Protein AF-A0A7S9PZR8-F1 (afdb_monomer_lite)

Sequence (77 aa):
MTQHSNHKSKTPKGKPSGTERGGNGLKEVTRDDEVNEALEREYLDDEGQPDENVNMRHENRNTDKGRRDQGEDTTLI

pLDDT: mean 70.64, std 12.39, range [39.09, 91.5]

Foldseek 3Di:
DDDDDPPPPPPPPDDPPDPPPPPVDPPPPPPPVVVVVVVQVVQADPVSHGDPPDDPDDDDPCPCPCCVVVVVPPPDD

Secondary structure (DSSP, 8-state):
-------------PPPS-TT-----S------HHHHHHHHHHHB-TTSSBPTTS--S---TTTTTTTTTTT------

Organism: NCBI:txid2789740

Structure (mmCIF, N/CA/C/O backbone):
data_AF-A0A7S9PZR8-F1
#
_entry.id   AF-A0A7S9PZR8-F1
#
loop_
_atom_site.group_PDB
_atom_site.id
_atom_site.type_symbol
_atom_site.label_atom_id
_atom_site.label_alt_id
_atom_site.label_comp_id
_atom_site.label_asym_id
_atom_site.label_entity_id
_atom_site.label_seq_id
_atom_site.pdbx_PDB_ins_code
_atom_site.Cartn_x
_atom_site.Cartn_y
_atom_site.Cartn_z
_atom_site.occupancy
_atom_site.B_iso_or_equiv
_atom_site.auth_seq_id
_atom_site.auth_comp_id
_atom_site.auth_asym_id
_atom_site.auth_atom_id
_atom_site.pdbx_PDB_model_num
ATOM 1 N N . MET A 1 1 ? 16.772 27.693 55.109 1.00 42.88 1 MET A N 1
ATOM 2 C CA . MET A 1 1 ? 17.957 27.343 54.295 1.00 42.88 1 MET A CA 1
ATOM 3 C C . MET A 1 1 ? 17.718 25.960 53.714 1.00 42.88 1 MET A C 1
ATOM 5 O O . MET A 1 1 ? 17.963 24.969 54.388 1.00 42.88 1 MET A O 1
ATOM 9 N N . THR A 1 2 ? 17.127 25.891 52.525 1.00 51.03 2 THR A N 1
ATOM 10 C CA . THR A 1 2 ? 16.738 24.624 51.891 1.00 51.03 2 THR A CA 1
ATOM 11 C C . THR A 1 2 ? 17.934 24.105 51.096 1.00 51.03 2 THR A C 1
ATOM 13 O O . THR A 1 2 ? 18.379 24.759 50.157 1.00 51.03 2 THR A O 1
ATOM 16 N N . GLN A 1 3 ? 18.519 22.981 51.515 1.00 54.19 3 GLN A N 1
ATOM 17 C CA . GLN A 1 3 ? 19.642 22.369 50.806 1.00 54.19 3 GLN A CA 1
ATOM 18 C C . GLN A 1 3 ? 19.124 21.629 49.568 1.00 54.19 3 GLN A C 1
ATOM 20 O O . GLN A 1 3 ? 18.448 20.610 49.681 1.00 54.19 3 GLN A O 1
ATOM 25 N N . HIS A 1 4 ? 19.440 22.137 48.379 1.00 52.31 4 HIS A N 1
ATOM 26 C CA . HIS A 1 4 ? 19.191 21.432 47.125 1.00 52.31 4 HIS A CA 1
ATOM 27 C C . HIS A 1 4 ? 20.336 20.445 46.877 1.00 52.31 4 HIS A C 1
ATOM 29 O O . HIS A 1 4 ? 21.478 20.849 46.656 1.00 52.31 4 HIS A O 1
ATOM 35 N N . SER A 1 5 ? 20.051 19.142 46.947 1.00 58.94 5 SER A N 1
ATOM 36 C CA . SER A 1 5 ? 21.037 18.117 46.611 1.00 58.94 5 SER A CA 1
ATOM 37 C C . SER A 1 5 ? 21.188 18.045 45.084 1.00 58.94 5 SER A C 1
ATOM 39 O O . SER A 1 5 ? 20.238 17.792 44.346 1.00 58.94 5 SER A O 1
ATOM 41 N N . ASN A 1 6 ? 22.403 18.295 44.588 1.00 61.16 6 ASN A N 1
ATOM 42 C CA . ASN A 1 6 ? 22.771 18.155 43.175 1.00 61.16 6 ASN A CA 1
ATOM 43 C C . ASN A 1 6 ? 23.010 16.678 42.819 1.00 61.16 6 ASN A C 1
ATOM 45 O O . ASN A 1 6 ? 24.066 16.310 42.296 1.00 61.16 6 ASN A O 1
ATOM 49 N N . HIS A 1 7 ? 22.057 15.795 43.117 1.00 60.25 7 HIS A N 1
ATOM 50 C CA . HIS A 1 7 ? 22.152 14.413 42.663 1.00 60.25 7 HIS A CA 1
ATOM 51 C C . HIS A 1 7 ? 21.746 14.347 41.186 1.00 60.25 7 HIS A C 1
ATOM 53 O O . HIS A 1 7 ? 20.597 14.090 40.837 1.00 60.25 7 HIS A O 1
ATOM 59 N N . LYS A 1 8 ? 22.712 14.622 40.295 1.00 62.22 8 LYS A N 1
ATOM 60 C CA . LYS A 1 8 ? 22.615 14.261 38.874 1.00 62.22 8 LYS A CA 1
ATOM 61 C C . LYS A 1 8 ? 22.246 12.781 38.817 1.00 62.22 8 LYS A C 1
ATOM 63 O O . LYS A 1 8 ? 23.064 11.941 39.191 1.00 62.22 8 LYS A O 1
ATOM 68 N N . SER A 1 9 ? 21.026 12.484 38.369 1.00 65.38 9 SER A N 1
ATOM 69 C CA . SER A 1 9 ? 20.596 11.127 38.040 1.00 65.38 9 SER A CA 1
ATOM 70 C C . SER A 1 9 ? 21.670 10.505 37.153 1.00 65.38 9 SER A C 1
ATOM 72 O O . SER A 1 9 ? 21.904 10.956 36.029 1.00 65.38 9 SER A O 1
ATOM 74 N N . LYS A 1 10 ? 22.397 9.522 37.692 1.00 66.94 10 LYS A N 1
ATOM 75 C CA . LYS A 1 10 ? 23.287 8.674 36.905 1.00 66.94 10 LYS A CA 1
ATOM 76 C C . LYS A 1 10 ? 22.379 7.747 36.112 1.00 66.94 10 LYS A C 1
ATOM 78 O O . LYS A 1 10 ? 22.221 6.586 36.473 1.00 66.94 10 LYS A O 1
ATOM 83 N N . THR A 1 11 ? 21.750 8.258 35.056 1.00 67.81 11 THR A N 1
ATOM 84 C CA . THR A 1 11 ? 21.179 7.379 34.043 1.00 67.81 11 THR A CA 1
ATOM 85 C C . THR A 1 11 ? 22.308 6.448 33.609 1.00 67.81 11 THR A C 1
ATOM 87 O O . THR A 1 11 ? 23.382 6.941 33.235 1.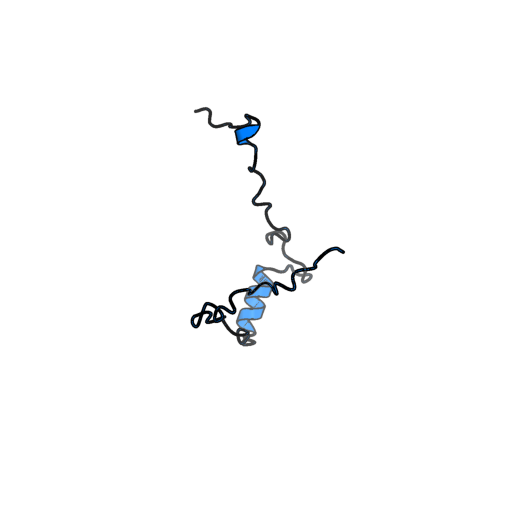00 67.81 11 THR A O 1
ATOM 90 N N . PRO A 1 12 ? 22.142 5.120 33.730 1.00 65.88 12 PRO A N 1
ATOM 91 C CA . PRO A 1 12 ? 23.163 4.205 33.273 1.00 65.88 12 PRO A CA 1
ATOM 92 C C . PRO A 1 12 ? 23.372 4.502 31.792 1.00 65.88 12 PRO A C 1
ATOM 94 O O . PRO A 1 12 ? 22.449 4.364 30.991 1.00 65.88 12 PRO A O 1
ATOM 97 N N . LYS A 1 13 ? 24.576 4.950 31.423 1.00 64.00 13 LYS A N 1
ATOM 98 C CA . LYS A 1 13 ? 24.993 5.022 30.023 1.00 64.00 13 LYS A CA 1
ATOM 99 C C . LYS A 1 13 ? 25.231 3.590 29.549 1.00 64.00 13 LYS A C 1
ATOM 101 O O . LYS A 1 13 ? 26.370 3.163 29.384 1.00 64.00 13 LYS A O 1
ATOM 106 N N . GLY A 1 14 ? 24.153 2.816 29.443 1.00 59.47 14 GLY A N 1
ATOM 107 C CA . GLY A 1 14 ? 24.184 1.504 28.823 1.00 59.47 14 GLY A CA 1
ATOM 108 C C . GLY A 1 14 ? 24.709 1.664 27.403 1.00 59.47 14 GLY A C 1
ATOM 109 O O . GLY A 1 14 ? 24.324 2.600 26.699 1.00 59.47 14 GLY A O 1
ATOM 110 N N . LYS A 1 15 ? 25.619 0.777 26.992 1.00 66.81 15 LYS A N 1
ATOM 111 C CA . LYS A 1 15 ? 25.975 0.645 25.577 1.00 66.81 15 LYS A CA 1
ATOM 112 C C . LYS A 1 15 ? 24.669 0.429 24.794 1.00 66.81 15 LYS A C 1
ATOM 114 O O . LYS A 1 15 ? 23.807 -0.282 25.315 1.00 66.81 15 LYS A O 1
ATOM 119 N N . PRO A 1 16 ? 24.486 1.029 23.604 1.00 64.38 16 PRO A N 1
ATOM 120 C CA . PRO A 1 16 ? 23.303 0.759 22.801 1.00 64.38 16 PRO A CA 1
ATOM 121 C C . PRO A 1 16 ? 23.174 -0.756 22.626 1.00 64.38 16 PRO A C 1
ATOM 123 O O . PRO A 1 16 ? 24.082 -1.420 22.129 1.00 64.38 16 PRO A O 1
ATOM 126 N N . SER A 1 17 ? 22.076 -1.302 23.143 1.00 62.25 17 SER A N 1
ATOM 127 C CA . SER A 1 17 ? 21.726 -2.707 22.998 1.00 62.25 17 SER A CA 1
ATOM 128 C C . SER A 1 17 ? 21.501 -2.991 21.518 1.00 62.25 17 SER A C 1
ATOM 130 O O . SER A 1 17 ? 20.543 -2.482 20.940 1.00 62.25 17 SER A O 1
ATOM 132 N N . GLY A 1 18 ? 22.363 -3.820 20.932 1.00 55.91 18 GLY A N 1
ATOM 133 C CA . GLY A 1 18 ? 22.104 -4.483 19.659 1.00 55.91 18 GLY A CA 1
ATOM 134 C C . GLY A 1 18 ? 23.132 -4.184 18.577 1.00 55.91 18 GLY A C 1
ATOM 135 O O . GLY A 1 18 ? 22.918 -3.327 17.726 1.00 55.91 18 GLY A O 1
ATOM 136 N N . THR A 1 19 ? 24.189 -4.994 18.542 1.00 57.94 19 THR A N 1
ATOM 137 C CA . THR A 1 19 ? 25.039 -5.215 17.357 1.00 57.94 19 THR A CA 1
ATOM 138 C C . THR A 1 19 ? 24.313 -6.047 16.279 1.00 57.94 19 THR A C 1
ATOM 140 O O . THR A 1 19 ? 24.892 -6.371 15.255 1.00 57.94 19 THR A O 1
ATOM 143 N N . GLU A 1 20 ? 23.024 -6.353 16.463 1.00 58.31 20 GLU A N 1
ATOM 144 C CA . GLU A 1 20 ? 22.224 -7.188 15.555 1.00 58.31 20 GLU A CA 1
ATOM 145 C C . GLU A 1 20 ? 20.918 -6.519 15.115 1.00 58.31 20 GLU A C 1
ATOM 147 O O . GLU A 1 20 ? 19.946 -7.178 14.757 1.00 58.31 20 GLU A O 1
ATOM 152 N N . ARG A 1 21 ? 20.876 -5.184 15.067 1.00 56.34 21 ARG A N 1
ATOM 153 C CA . ARG A 1 21 ? 19.947 -4.529 14.142 1.00 56.34 21 ARG A CA 1
ATOM 154 C C . ARG A 1 21 ? 20.637 -4.448 12.789 1.00 56.34 21 ARG A C 1
ATOM 156 O O . ARG A 1 21 ? 21.054 -3.381 12.351 1.00 56.34 21 ARG A O 1
ATOM 163 N N . GLY A 1 22 ? 20.734 -5.602 12.127 1.00 54.78 22 GLY A N 1
ATOM 164 C CA . GLY A 1 22 ? 20.755 -5.659 10.670 1.00 54.78 22 GLY A CA 1
ATOM 165 C C . GLY A 1 22 ? 19.427 -5.094 10.184 1.00 54.78 22 GLY A C 1
ATOM 166 O O . GLY A 1 22 ? 18.523 -5.828 9.804 1.00 54.78 22 GLY A O 1
ATOM 167 N N . GLY A 1 23 ? 19.254 -3.779 10.329 1.00 53.31 23 GLY A N 1
ATOM 168 C CA . GLY A 1 23 ? 18.199 -3.072 9.648 1.00 53.31 23 GLY A CA 1
ATOM 169 C C . GLY A 1 23 ? 18.462 -3.342 8.187 1.00 53.31 23 GLY A C 1
ATOM 170 O O . GLY A 1 23 ? 19.545 -3.014 7.704 1.00 53.31 23 GLY A O 1
ATOM 171 N N . ASN A 1 24 ? 17.510 -3.995 7.523 1.00 59.78 24 ASN A N 1
ATOM 172 C CA . ASN A 1 24 ? 17.443 -3.957 6.077 1.00 59.78 24 ASN A CA 1
ATOM 173 C C . ASN A 1 24 ? 17.666 -2.490 5.716 1.00 59.78 24 ASN A C 1
ATOM 175 O O . ASN A 1 24 ? 16.843 -1.640 6.070 1.00 59.78 24 ASN A O 1
ATOM 179 N N . GLY A 1 25 ? 18.830 -2.186 5.134 1.00 63.62 25 GLY A N 1
ATOM 180 C CA . GLY A 1 25 ? 19.081 -0.871 4.572 1.00 63.62 25 GLY A CA 1
ATOM 181 C C . GLY A 1 25 ? 17.958 -0.543 3.596 1.00 63.62 25 GLY A C 1
ATOM 182 O O . GLY A 1 25 ? 17.129 -1.403 3.280 1.00 63.62 25 GLY A O 1
ATOM 183 N N . LEU A 1 26 ? 17.914 0.703 3.126 1.00 64.62 26 LEU A N 1
ATOM 184 C CA . LEU A 1 26 ? 17.052 1.071 2.003 1.00 64.62 26 LEU A CA 1
ATOM 185 C C . LEU A 1 26 ? 17.130 -0.053 0.961 1.00 64.62 26 LEU A C 1
ATOM 187 O O . LEU A 1 26 ? 18.212 -0.313 0.437 1.00 64.62 26 LEU A O 1
ATOM 191 N N . LYS A 1 27 ? 16.028 -0.796 0.768 1.00 65.44 27 LYS A N 1
ATOM 192 C CA . LYS A 1 27 ? 15.990 -1.846 -0.248 1.00 65.44 27 LYS A CA 1
ATOM 193 C C . LYS A 1 27 ? 16.290 -1.134 -1.556 1.00 65.44 27 LYS A C 1
ATOM 195 O O . LYS A 1 27 ? 15.605 -0.162 -1.873 1.00 65.44 27 LYS A O 1
ATOM 200 N N . GLU A 1 28 ? 17.327 -1.568 -2.265 1.00 61.84 28 GLU A N 1
ATOM 201 C CA . GLU A 1 28 ? 17.525 -1.117 -3.634 1.00 61.84 28 GLU A CA 1
ATOM 202 C C . GLU A 1 28 ? 16.268 -1.511 -4.406 1.00 61.84 28 GLU A C 1
ATOM 204 O O . GLU A 1 28 ? 15.967 -2.691 -4.576 1.00 61.84 28 GLU A O 1
ATOM 209 N N . VAL A 1 29 ? 15.473 -0.509 -4.776 1.00 64.81 29 VAL A N 1
ATOM 210 C CA . VAL A 1 29 ? 14.324 -0.703 -5.649 1.00 64.81 29 VAL A CA 1
ATOM 211 C C . VAL A 1 29 ? 14.915 -0.833 -7.041 1.00 64.81 29 VAL A C 1
ATOM 213 O O . VAL A 1 29 ? 15.208 0.169 -7.696 1.00 64.81 29 VAL A O 1
ATOM 216 N N . THR A 1 30 ? 15.174 -2.063 -7.474 1.00 61.31 30 THR A N 1
ATOM 217 C CA . THR A 1 30 ? 15.436 -2.314 -8.886 1.00 61.31 30 THR A CA 1
ATOM 218 C C . THR A 1 30 ? 14.174 -1.918 -9.636 1.00 61.31 30 THR A C 1
ATOM 220 O O . THR A 1 30 ? 13.106 -2.471 -9.378 1.00 61.31 30 THR A O 1
ATOM 223 N N . ARG A 1 31 ? 14.280 -0.916 -10.515 1.00 63.38 31 ARG A N 1
ATOM 224 C CA . ARG A 1 31 ? 13.231 -0.593 -11.485 1.00 63.38 31 ARG A CA 1
ATOM 225 C C . ARG A 1 31 ? 13.211 -1.708 -12.517 1.00 63.38 31 ARG A C 1
ATOM 227 O O . ARG A 1 31 ? 13.880 -1.623 -13.540 1.00 63.38 31 ARG A O 1
ATOM 234 N N . ASP A 1 32 ? 12.550 -2.788 -12.152 1.00 79.38 32 ASP A N 1
ATOM 235 C CA . ASP A 1 32 ? 12.142 -3.811 -13.087 1.00 79.38 32 ASP A CA 1
ATOM 236 C C . ASP A 1 32 ? 10.740 -3.423 -13.550 1.00 79.38 32 ASP A C 1
ATOM 238 O O . ASP A 1 32 ? 9.797 -3.409 -12.754 1.00 79.38 32 ASP A O 1
ATOM 242 N N . ASP A 1 33 ? 10.638 -2.997 -14.805 1.00 78.12 33 ASP A N 1
ATOM 243 C CA . ASP A 1 33 ? 9.389 -2.501 -15.374 1.00 78.12 33 ASP A CA 1
ATOM 244 C C . ASP A 1 33 ? 8.315 -3.601 -15.373 1.00 78.12 33 ASP A C 1
ATOM 246 O O . ASP A 1 33 ? 7.149 -3.306 -15.123 1.00 78.12 33 ASP A O 1
ATOM 250 N N . GLU A 1 34 ? 8.702 -4.877 -15.504 1.00 79.38 34 GLU A N 1
ATOM 251 C CA . GLU A 1 34 ? 7.764 -6.005 -15.435 1.00 79.38 34 GLU A CA 1
ATOM 252 C C . GLU A 1 34 ? 7.162 -6.155 -14.031 1.00 79.38 34 GLU A C 1
ATOM 254 O O . GLU A 1 34 ? 5.965 -6.406 -13.873 1.00 79.38 34 GLU A O 1
ATOM 259 N N . VAL A 1 35 ? 7.984 -5.968 -12.995 1.00 79.62 35 VAL A N 1
ATOM 260 C CA . VAL A 1 35 ? 7.537 -6.032 -11.595 1.00 79.62 35 VAL A CA 1
ATOM 261 C C . VAL A 1 35 ? 6.650 -4.837 -11.259 1.00 79.62 35 VAL A C 1
ATOM 263 O O . VAL A 1 35 ? 5.650 -4.998 -10.562 1.00 79.62 35 VAL A O 1
ATOM 266 N N . ASN A 1 36 ? 6.982 -3.650 -11.769 1.00 80.25 36 ASN A N 1
ATOM 267 C CA . ASN A 1 36 ? 6.170 -2.454 -11.557 1.00 80.25 36 ASN A CA 1
ATOM 268 C C . ASN A 1 36 ? 4.795 -2.595 -12.216 1.00 80.25 36 ASN A C 1
ATOM 270 O O . ASN A 1 36 ? 3.793 -2.368 -11.549 1.00 80.25 36 ASN A O 1
ATOM 274 N N . GLU A 1 37 ? 4.726 -3.056 -13.466 1.00 82.56 37 GLU A N 1
ATOM 275 C CA . GLU A 1 37 ? 3.446 -3.285 -14.144 1.00 82.56 37 GLU A CA 1
ATOM 276 C C . GLU A 1 37 ? 2.589 -4.357 -13.457 1.00 82.56 37 GLU A C 1
ATOM 278 O O . GLU A 1 37 ? 1.358 -4.287 -13.496 1.00 82.56 37 GLU A O 1
ATOM 283 N N . ALA A 1 38 ? 3.216 -5.382 -12.871 1.00 83.19 38 ALA A N 1
ATOM 284 C CA . ALA A 1 38 ? 2.502 -6.407 -12.117 1.00 83.19 38 ALA A CA 1
ATOM 285 C C . ALA A 1 38 ? 1.901 -5.833 -10.826 1.00 83.19 38 ALA A C 1
ATOM 287 O O . ALA A 1 38 ? 0.739 -6.099 -10.529 1.00 83.19 38 ALA A O 1
ATOM 288 N N . LEU A 1 39 ? 2.665 -5.014 -10.097 1.00 81.69 39 LEU A N 1
ATOM 289 C CA . LEU A 1 39 ? 2.198 -4.344 -8.882 1.00 81.69 39 LEU A CA 1
ATOM 290 C C . LEU A 1 39 ? 1.118 -3.300 -9.182 1.00 81.69 39 LEU A C 1
ATOM 292 O O . LEU A 1 39 ? 0.132 -3.219 -8.460 1.00 81.69 39 LEU A O 1
ATOM 296 N N . GLU A 1 40 ? 1.265 -2.519 -10.249 1.00 84.06 40 GLU A N 1
ATOM 297 C CA . GLU A 1 40 ? 0.243 -1.551 -10.654 1.00 84.06 40 GLU A CA 1
ATOM 298 C C . GLU A 1 40 ? -1.081 -2.256 -10.961 1.00 84.06 40 GLU A C 1
ATOM 300 O O . GLU A 1 40 ? -2.111 -1.842 -10.450 1.00 84.06 40 GLU A O 1
ATOM 305 N N . ARG A 1 41 ? -1.053 -3.387 -11.675 1.00 84.44 41 ARG A N 1
ATOM 306 C CA . ARG A 1 41 ? -2.255 -4.200 -11.935 1.00 84.44 41 ARG A CA 1
ATOM 307 C C . ARG A 1 41 ? -2.843 -4.880 -10.699 1.00 84.44 41 ARG A C 1
ATOM 309 O O . ARG A 1 41 ? -4.012 -5.244 -10.714 1.00 84.44 41 ARG A O 1
ATOM 316 N N . GLU A 1 42 ? -2.031 -5.147 -9.680 1.00 85.00 42 GLU A N 1
ATOM 317 C CA . GLU A 1 42 ? -2.479 -5.822 -8.457 1.00 85.00 42 GLU A CA 1
ATOM 318 C C . GLU A 1 42 ? -3.152 -4.851 -7.479 1.00 85.00 42 GLU A C 1
ATOM 320 O O . GLU A 1 42 ? -4.059 -5.254 -6.753 1.00 85.00 42 GLU A O 1
ATOM 325 N N . TYR A 1 43 ? -2.703 -3.593 -7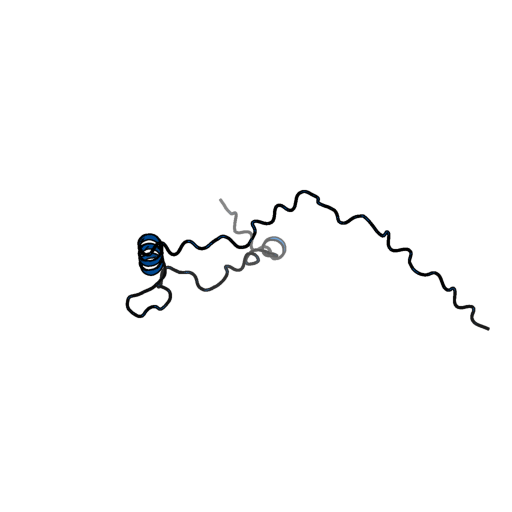.449 1.00 86.12 43 TYR A N 1
ATOM 326 C CA . TYR A 1 43 ? -3.095 -2.625 -6.422 1.00 86.12 43 TYR A CA 1
ATOM 327 C C . TYR A 1 43 ? -3.819 -1.385 -6.956 1.00 86.12 43 TYR A C 1
ATOM 329 O O . TYR A 1 43 ? -4.376 -0.646 -6.142 1.00 86.12 43 TYR A O 1
ATOM 337 N N . LEU A 1 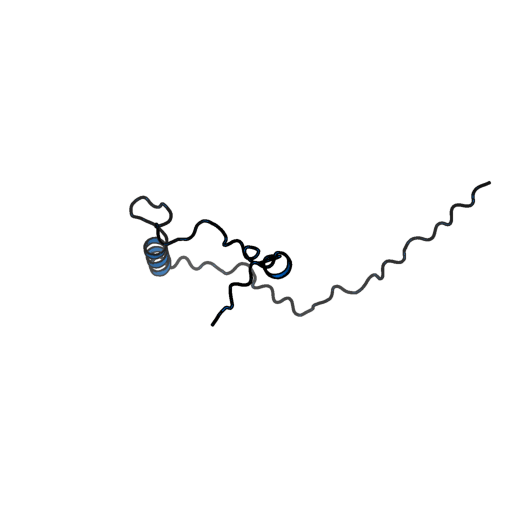44 ? -3.787 -1.111 -8.262 1.00 91.50 44 LEU A N 1
ATOM 338 C CA . LEU A 1 44 ? -4.400 0.071 -8.866 1.00 91.50 44 LEU A CA 1
ATOM 339 C C . 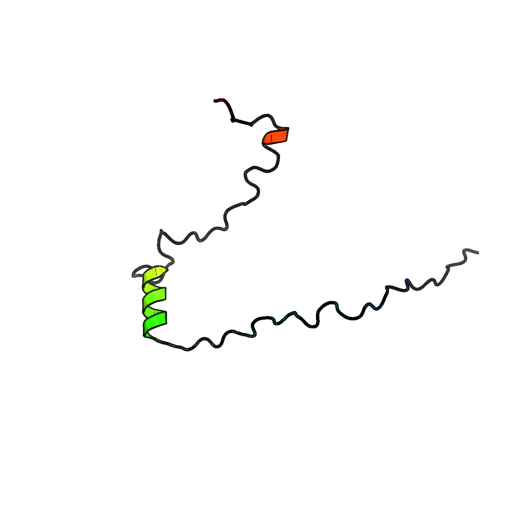LEU A 1 44 ? -5.460 -0.308 -9.907 1.00 91.50 44 LEU A C 1
ATOM 341 O O . LEU A 1 44 ? -5.350 -1.328 -10.583 1.00 91.50 44 LEU A O 1
ATOM 345 N N . ASP A 1 45 ? -6.467 0.549 -10.045 1.00 89.94 45 ASP A N 1
ATOM 346 C CA . ASP A 1 45 ? -7.464 0.498 -11.109 1.00 89.94 45 ASP A CA 1
ATOM 347 C C . ASP A 1 45 ? -6.976 1.185 -12.403 1.00 89.94 45 ASP A C 1
ATOM 349 O O . ASP A 1 45 ? -5.876 1.742 -12.477 1.00 89.94 45 ASP A O 1
ATOM 353 N N . ASP A 1 46 ? -7.822 1.172 -13.439 1.00 86.56 46 ASP A N 1
ATOM 354 C CA . ASP A 1 46 ? -7.533 1.782 -14.746 1.00 86.56 46 ASP A CA 1
ATOM 355 C C . ASP A 1 46 ? -7.317 3.315 -14.677 1.00 86.56 46 ASP A C 1
ATOM 357 O O . ASP A 1 46 ? -6.769 3.909 -15.610 1.00 86.56 46 ASP A O 1
ATOM 361 N N . GLU A 1 47 ? -7.732 3.972 -13.587 1.00 89.69 47 GLU A N 1
ATOM 362 C CA . GLU A 1 47 ? -7.542 5.406 -13.326 1.00 89.69 47 GLU A CA 1
ATOM 363 C C . GLU A 1 47 ? -6.317 5.686 -12.427 1.00 89.69 47 GLU A C 1
ATOM 365 O O . GLU A 1 47 ? -6.014 6.845 -12.110 1.00 89.69 47 GLU A O 1
ATOM 370 N N . GLY A 1 48 ? -5.587 4.640 -12.025 1.00 85.50 48 GLY A N 1
ATOM 371 C CA . GLY A 1 48 ? -4.436 4.717 -11.131 1.00 85.50 48 GLY A CA 1
ATOM 372 C C . GLY A 1 48 ? -4.805 4.998 -9.671 1.00 85.50 48 GLY A C 1
ATOM 373 O O . GLY A 1 48 ? -3.947 5.443 -8.902 1.00 85.50 48 GLY A O 1
ATOM 374 N N . GLN A 1 49 ? -6.066 4.800 -9.281 1.00 90.19 49 GLN A N 1
ATOM 375 C CA . GLN A 1 49 ? -6.500 4.827 -7.886 1.00 90.19 49 GLN A CA 1
ATOM 376 C C . GLN A 1 49 ? -6.357 3.435 -7.260 1.00 90.19 49 GLN A C 1
ATOM 378 O O . GLN A 1 49 ? -6.332 2.447 -7.983 1.00 90.19 49 GLN A O 1
ATOM 383 N N . PRO A 1 50 ? -6.238 3.321 -5.925 1.00 88.00 50 PRO A N 1
ATOM 384 C CA . PRO A 1 50 ? -6.224 2.021 -5.264 1.00 88.00 50 PRO A CA 1
ATOM 385 C C . PRO A 1 50 ? -7.476 1.209 -5.608 1.00 88.00 50 PRO A C 1
ATOM 387 O O . PRO A 1 50 ? -8.587 1.704 -5.412 1.00 88.00 50 PRO A O 1
ATOM 390 N N . ASP A 1 51 ? -7.279 -0.021 -6.081 1.00 87.00 51 ASP A N 1
ATOM 391 C CA . ASP A 1 51 ? -8.365 -0.936 -6.444 1.00 87.00 51 ASP A CA 1
ATOM 392 C C . ASP A 1 51 ? -9.252 -1.248 -5.214 1.00 87.00 51 ASP A C 1
ATOM 394 O O . ASP A 1 51 ? -8.825 -1.148 -4.057 1.00 87.00 51 ASP A O 1
ATOM 398 N N . GLU A 1 52 ? -10.517 -1.613 -5.435 1.00 81.62 52 GLU A N 1
ATOM 399 C CA . GLU A 1 52 ? -11.526 -1.828 -4.387 1.00 81.62 52 GLU A CA 1
ATOM 400 C C . GLU A 1 52 ? -11.128 -2.939 -3.398 1.00 81.62 52 GLU A C 1
ATOM 402 O O . GLU A 1 52 ? -11.569 -2.959 -2.244 1.00 81.62 52 GLU A O 1
ATOM 407 N N . ASN A 1 53 ? -10.280 -3.868 -3.846 1.00 80.81 53 ASN A N 1
ATOM 408 C CA . ASN A 1 53 ? -9.718 -4.954 -3.048 1.00 80.81 53 ASN A CA 1
ATOM 409 C C . ASN A 1 53 ? -8.589 -4.492 -2.096 1.00 80.81 53 ASN A C 1
ATOM 411 O O . ASN A 1 53 ? -8.229 -5.228 -1.169 1.00 80.81 53 ASN A O 1
ATOM 415 N N . VAL A 1 54 ? -8.051 -3.281 -2.274 1.00 83.62 54 VAL A N 1
ATOM 416 C CA . VAL A 1 54 ? -6.981 -2.725 -1.447 1.00 83.62 54 VAL A CA 1
ATOM 417 C C . VAL A 1 54 ? -7.591 -2.049 -0.228 1.00 83.62 54 VAL A C 1
ATOM 419 O O . VAL A 1 54 ? -8.174 -0.965 -0.285 1.00 83.62 54 VAL A O 1
ATOM 422 N N . ASN A 1 55 ? -7.418 -2.670 0.941 1.00 81.12 55 ASN A N 1
ATOM 423 C CA . ASN A 1 55 ? -7.870 -2.063 2.186 1.00 81.12 55 ASN A CA 1
ATOM 424 C C . ASN A 1 55 ? -6.991 -0.856 2.558 1.00 81.12 55 ASN A C 1
ATOM 426 O O . ASN A 1 55 ? -5.959 -0.975 3.219 1.00 81.12 55 ASN A O 1
ATOM 430 N N . MET A 1 56 ? -7.448 0.333 2.166 1.00 84.00 56 MET A N 1
ATOM 431 C CA . MET A 1 56 ? -6.800 1.615 2.459 1.00 84.00 56 MET A CA 1
ATOM 432 C C . MET A 1 56 ? -6.872 2.016 3.939 1.00 84.00 56 MET A C 1
ATOM 434 O O . MET A 1 56 ? -6.247 2.994 4.357 1.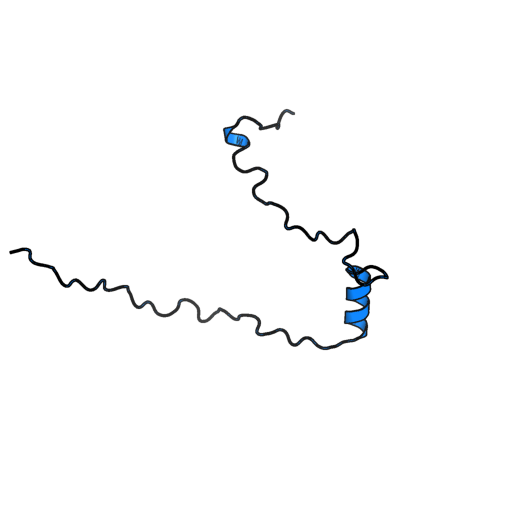00 84.00 56 MET A O 1
ATOM 438 N N . ARG A 1 57 ? -7.654 1.298 4.755 1.00 82.31 57 ARG A N 1
ATOM 439 C CA . ARG A 1 57 ? -7.794 1.561 6.188 1.00 82.31 57 ARG A CA 1
ATOM 440 C C . ARG A 1 57 ? -7.106 0.465 6.984 1.00 82.31 57 ARG A C 1
ATOM 442 O O . ARG A 1 57 ? -7.298 -0.723 6.761 1.00 82.31 57 ARG A O 1
ATOM 449 N N . HIS A 1 58 ? -6.338 0.868 7.988 1.00 78.94 58 HIS A N 1
ATOM 450 C CA . HIS A 1 58 ? -5.776 -0.098 8.920 1.00 78.94 58 HIS A CA 1
ATOM 451 C C . HIS A 1 58 ? -6.890 -0.735 9.748 1.00 78.94 58 HIS A C 1
ATOM 453 O O . HIS A 1 58 ? -7.660 -0.036 10.412 1.00 78.94 58 HIS A O 1
ATOM 459 N N . GLU A 1 59 ? -6.947 -2.065 9.737 1.00 81.06 59 GLU A N 1
ATOM 460 C CA . GLU A 1 59 ? -7.842 -2.811 10.612 1.00 81.06 59 GLU A CA 1
ATOM 461 C C . GLU A 1 59 ? -7.561 -2.449 12.071 1.00 81.06 59 GLU A C 1
ATOM 463 O O . GLU A 1 59 ? -6.427 -2.523 12.565 1.00 81.06 59 GLU A O 1
ATOM 468 N N . ASN A 1 60 ? -8.611 -2.028 12.776 1.00 80.44 60 ASN A N 1
ATOM 469 C CA . ASN A 1 60 ? -8.508 -1.732 14.191 1.00 80.44 60 ASN A CA 1
ATOM 470 C C . ASN A 1 60 ? -8.345 -3.045 14.964 1.00 80.44 60 ASN A C 1
ATOM 472 O O . ASN A 1 60 ? -9.316 -3.726 15.263 1.00 80.44 60 ASN A O 1
ATOM 476 N N . ARG A 1 61 ? -7.111 -3.368 15.355 1.00 78.94 61 ARG A N 1
ATOM 477 C CA . ARG A 1 61 ? -6.792 -4.575 16.144 1.00 78.94 61 ARG A CA 1
ATOM 478 C C . ARG A 1 61 ? -7.381 -4.570 17.559 1.00 78.94 61 ARG A C 1
ATOM 480 O O . ARG A 1 61 ? -7.206 -5.528 18.303 1.00 78.94 61 ARG A O 1
ATOM 487 N N . ASN A 1 62 ? -8.009 -3.469 17.963 1.00 81.62 62 ASN A N 1
ATOM 488 C CA . ASN A 1 62 ? -8.586 -3.271 19.282 1.00 81.62 62 ASN A CA 1
ATOM 489 C C . ASN A 1 62 ? -10.113 -3.446 19.305 1.00 81.62 62 ASN A C 1
ATOM 491 O O . ASN A 1 62 ? -10.732 -3.081 20.303 1.00 81.62 62 ASN A O 1
ATOM 495 N N . THR A 1 63 ? -10.723 -3.963 18.233 1.00 76.88 63 THR A N 1
ATOM 496 C CA . THR A 1 63 ? -12.176 -4.206 18.133 1.00 76.88 63 THR A CA 1
ATOM 497 C C . THR A 1 63 ? -12.729 -5.027 19.292 1.00 76.88 63 THR A C 1
ATOM 499 O O . THR A 1 63 ? -13.841 -4.763 19.738 1.00 76.88 63 THR A O 1
ATOM 502 N N . ASP A 1 64 ? -11.940 -5.968 19.816 1.00 75.31 64 ASP A N 1
ATOM 503 C CA . ASP A 1 64 ? -12.383 -6.904 20.855 1.00 75.31 64 ASP A CA 1
ATOM 504 C C . ASP A 1 64 ? -11.842 -6.592 22.256 1.00 75.31 64 ASP A C 1
ATOM 506 O O . ASP A 1 64 ? -12.145 -7.295 23.226 1.00 75.31 64 ASP A O 1
ATOM 510 N N . LYS A 1 65 ? -11.045 -5.528 22.409 1.00 78.69 65 LYS A N 1
ATOM 511 C CA . LYS A 1 65 ? -10.502 -5.173 23.723 1.00 78.69 65 LYS A CA 1
ATOM 512 C C . LYS A 1 65 ? -11.619 -4.654 24.622 1.00 78.69 65 LYS A C 1
ATOM 514 O O . LYS A 1 65 ? -12.230 -3.631 24.335 1.00 78.69 65 LYS A O 1
ATOM 519 N N . GLY A 1 66 ? -11.829 -5.337 25.744 1.00 72.25 66 GLY A N 1
ATOM 520 C CA . GLY A 1 66 ? -12.853 -4.996 26.733 1.00 72.25 66 GLY A CA 1
ATOM 521 C C . GLY A 1 66 ? -14.212 -5.661 26.496 1.00 72.25 66 GLY A C 1
ATOM 522 O O . GLY A 1 66 ? -15.065 -5.565 27.370 1.00 72.25 66 GLY A O 1
ATOM 523 N N . ARG A 1 67 ? -14.409 -6.403 25.392 1.00 74.38 67 ARG A N 1
ATOM 524 C CA . ARG A 1 67 ? -15.668 -7.136 25.146 1.00 74.38 67 ARG A CA 1
ATOM 525 C C . ARG A 1 67 ? -15.943 -8.218 26.194 1.00 74.38 67 ARG A C 1
ATOM 527 O O . ARG A 1 67 ? -17.076 -8.368 26.640 1.00 74.38 67 ARG A O 1
ATOM 534 N N . ARG A 1 68 ? -14.894 -8.907 26.664 1.00 68.44 68 ARG A N 1
ATOM 535 C CA . ARG A 1 68 ? -14.995 -9.883 27.770 1.00 68.44 68 ARG A CA 1
ATOM 536 C C . ARG A 1 68 ? -15.415 -9.235 29.091 1.00 68.44 68 ARG A C 1
ATOM 538 O O . ARG A 1 68 ? -16.228 -9.802 29.810 1.00 68.44 68 ARG A O 1
ATOM 545 N N . ASP A 1 69 ? -14.906 -8.039 29.382 1.00 71.00 69 ASP A N 1
ATOM 546 C CA . ASP A 1 69 ? -15.209 -7.319 30.628 1.00 71.00 69 ASP A CA 1
ATOM 547 C C . ASP A 1 69 ? -16.625 -6.713 30.622 1.00 71.00 69 ASP A C 1
ATOM 549 O O . ASP A 1 69 ? -17.183 -6.423 31.678 1.00 71.00 69 ASP A O 1
ATOM 553 N N . GLN A 1 70 ? -17.217 -6.541 29.436 1.00 70.44 70 GLN A N 1
ATOM 554 C CA . GLN A 1 70 ? -18.579 -6.036 29.229 1.00 70.44 70 GLN A CA 1
ATOM 555 C C . GLN A 1 70 ? -19.625 -7.153 29.069 1.00 70.44 70 GLN A C 1
ATOM 557 O O . GLN A 1 70 ? -20.804 -6.862 28.887 1.00 70.44 70 GLN A O 1
ATOM 562 N N . GLY A 1 71 ? -19.220 -8.425 29.171 1.00 64.44 71 GLY A N 1
ATOM 563 C CA . GLY A 1 71 ? -20.132 -9.568 29.089 1.00 64.44 71 GLY A CA 1
ATOM 564 C C . GLY A 1 71 ? -20.621 -9.904 27.67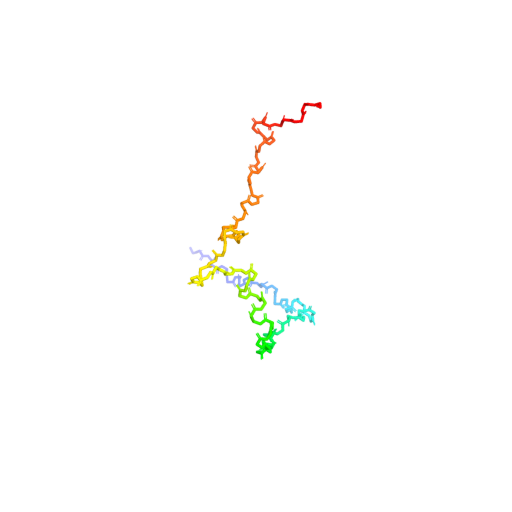5 1.00 64.44 71 GLY A C 1
ATOM 565 O O . GLY A 1 71 ? -21.556 -10.686 27.542 1.00 64.44 71 GLY A O 1
ATOM 566 N N . GLU A 1 72 ? -19.993 -9.366 26.624 1.00 64.75 72 GLU A N 1
ATOM 567 C CA . GLU A 1 72 ? -20.318 -9.657 25.216 1.00 64.75 72 GLU A CA 1
ATOM 568 C C . GLU A 1 72 ? -19.577 -10.902 24.682 1.00 64.75 72 GLU A C 1
ATOM 570 O O . GLU A 1 72 ? -19.196 -10.969 23.511 1.00 64.75 72 GLU A O 1
ATOM 575 N N . ASP A 1 73 ? -19.326 -11.900 25.534 1.00 61.47 73 ASP A N 1
ATOM 576 C CA . ASP A 1 73 ? -18.766 -13.177 25.091 1.00 61.47 73 ASP A CA 1
ATOM 577 C C . ASP A 1 73 ? -19.889 -14.029 24.474 1.00 61.47 73 ASP A C 1
ATOM 579 O O . ASP A 1 73 ? -20.696 -14.635 25.176 1.00 61.47 73 ASP A O 1
ATOM 583 N N . THR A 1 74 ? -19.970 -14.046 23.142 1.00 60.97 74 THR A N 1
ATOM 584 C CA . THR A 1 74 ? -20.921 -14.879 22.380 1.00 60.97 74 THR A CA 1
ATOM 585 C C . THR A 1 74 ? -20.404 -16.299 22.146 1.00 60.97 74 THR A C 1
ATOM 587 O O . THR A 1 74 ? -20.844 -16.978 21.221 1.00 60.97 74 THR A O 1
ATOM 590 N N . THR A 1 75 ? -19.515 -16.804 23.006 1.00 58.94 75 THR A N 1
ATOM 591 C CA . THR A 1 75 ? -19.194 -18.234 23.025 1.00 58.94 75 THR A CA 1
ATOM 592 C C . THR A 1 75 ? -20.328 -19.009 23.711 1.00 58.94 75 THR A C 1
ATOM 594 O O . THR A 1 75 ? -20.226 -19.416 24.867 1.00 58.94 75 THR A O 1
ATOM 597 N N . LEU A 1 76 ? -21.439 -19.206 22.995 1.00 48.47 76 LEU A N 1
ATOM 598 C CA . LEU A 1 76 ? -22.500 -20.145 23.358 1.00 48.47 76 LEU A CA 1
ATOM 599 C C . LEU A 1 76 ? -22.698 -21.144 22.206 1.00 48.47 76 LEU A C 1
ATOM 601 O O . LEU A 1 76 ? -23.417 -20.850 21.259 1.00 48.47 76 LEU A O 1
ATOM 605 N N . ILE A 1 77 ? -22.064 -22.314 22.384 1.00 39.09 77 ILE A N 1
ATOM 606 C CA . ILE A 1 77 ? -22.303 -23.632 21.752 1.00 39.09 77 ILE A CA 1
ATOM 607 C C . ILE A 1 77 ? -22.031 -23.734 20.245 1.00 39.09 77 ILE A C 1
ATOM 609 O O . ILE A 1 77 ? -22.836 -23.237 19.433 1.00 39.09 77 ILE A O 1
#

Radius of gyration: 26.53 Å; chains: 1; bounding box: 48×51×70 Å